Protein AF-A0A5S3QSL3-F1 (afdb_monomer_lite)

Structure (mmCIF, N/CA/C/O backbone):
data_AF-A0A5S3QSL3-F1
#
_entry.id   AF-A0A5S3QSL3-F1
#
loop_
_atom_site.group_PDB
_atom_site.id
_atom_site.type_symbol
_atom_site.label_atom_id
_atom_site.label_alt_id
_atom_site.label_comp_id
_atom_site.label_asym_id
_atom_site.label_entity_id
_atom_site.label_seq_id
_atom_site.pdbx_PDB_ins_code
_atom_site.Cartn_x
_atom_site.Cartn_y
_atom_site.Cartn_z
_atom_site.occupancy
_atom_site.B_iso_or_equiv
_atom_site.auth_seq_id
_atom_site.auth_comp_id
_atom_site.auth_asym_id
_atom_site.auth_atom_id
_atom_site.pdbx_PDB_model_num
ATOM 1 N N . MET A 1 1 ? 14.365 3.331 -8.486 1.00 90.69 1 MET A N 1
ATOM 2 C CA . MET A 1 1 ? 14.461 2.092 -9.264 1.00 90.69 1 MET A CA 1
ATOM 3 C C . MET A 1 1 ? 15.432 2.324 -10.395 1.00 90.69 1 MET A C 1
ATOM 5 O O . MET A 1 1 ? 15.648 3.467 -10.776 1.00 90.69 1 MET A O 1
ATOM 9 N N . ASP A 1 2 ? 15.989 1.263 -10.945 1.00 93.56 2 ASP A N 1
ATOM 10 C C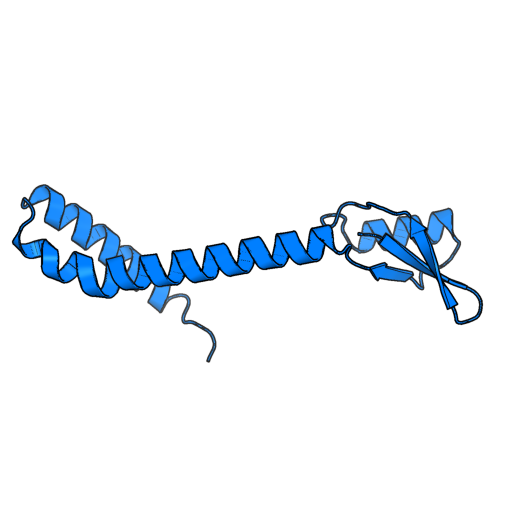A . ASP A 1 2 ? 16.920 1.332 -12.059 1.00 93.56 2 ASP A CA 1
ATOM 11 C C . ASP A 1 2 ? 16.236 0.827 -13.328 1.00 93.56 2 ASP A C 1
ATOM 13 O O . ASP A 1 2 ? 15.499 -0.164 -13.299 1.00 93.56 2 ASP A O 1
ATOM 17 N N . ILE A 1 3 ? 16.481 1.499 -14.450 1.00 94.75 3 ILE A N 1
ATOM 18 C CA . ILE A 1 3 ? 16.054 1.041 -15.770 1.00 94.75 3 ILE A CA 1
ATOM 19 C C . ILE A 1 3 ? 17.203 0.249 -16.378 1.00 94.75 3 ILE A C 1
ATOM 21 O O . ILE A 1 3 ? 18.329 0.738 -16.495 1.00 94.75 3 ILE A O 1
ATOM 25 N N . GLN A 1 4 ? 16.904 -0.973 -16.803 1.00 96.44 4 GLN A N 1
ATOM 26 C CA . GLN A 1 4 ? 17.832 -1.828 -17.525 1.00 96.44 4 GLN A CA 1
ATOM 27 C C . GLN A 1 4 ? 17.301 -2.123 -18.915 1.00 96.44 4 GLN A C 1
ATOM 29 O O . GLN A 1 4 ? 16.132 -2.462 -19.067 1.00 96.44 4 GLN A O 1
ATOM 34 N N . ILE A 1 5 ? 18.174 -2.069 -19.915 1.00 96.06 5 ILE A N 1
ATOM 35 C CA . ILE A 1 5 ? 17.857 -2.501 -21.281 1.00 96.06 5 ILE A CA 1
ATOM 36 C C . ILE A 1 5 ? 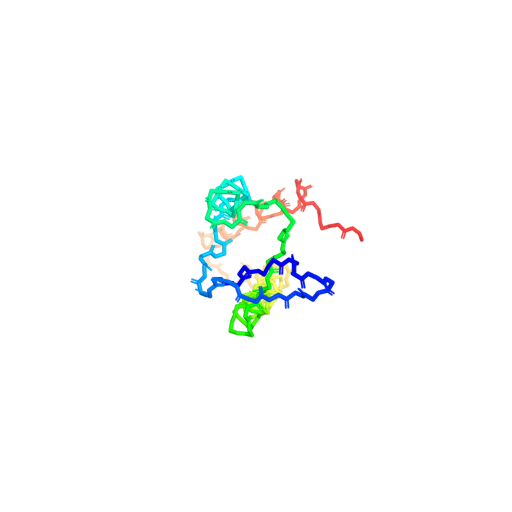18.656 -3.746 -21.635 1.00 96.06 5 ILE A C 1
ATOM 38 O O . ILE A 1 5 ? 19.750 -3.969 -21.105 1.00 96.06 5 ILE A O 1
ATOM 42 N N . ASN A 1 6 ? 18.118 -4.548 -22.546 1.00 93.50 6 ASN A N 1
ATOM 43 C CA . ASN A 1 6 ? 18.830 -5.697 -23.077 1.00 93.50 6 ASN A CA 1
ATOM 44 C C . ASN A 1 6 ? 19.798 -5.251 -24.179 1.00 93.50 6 ASN A C 1
ATOM 46 O O . ASN A 1 6 ? 19.400 -4.700 -25.205 1.00 93.50 6 ASN A O 1
ATOM 50 N N . LYS A 1 7 ? 21.089 -5.499 -23.970 1.00 89.56 7 LYS A N 1
ATOM 51 C CA . LYS A 1 7 ? 22.142 -5.317 -24.966 1.00 89.56 7 LYS A CA 1
ATOM 52 C C . LYS A 1 7 ? 22.836 -6.651 -25.177 1.00 89.56 7 LYS A C 1
ATOM 54 O O . LYS A 1 7 ? 23.535 -7.147 -24.296 1.00 89.56 7 LYS A O 1
ATOM 59 N N . SER A 1 8 ? 22.631 -7.230 -26.358 1.00 88.12 8 SER A N 1
ATOM 60 C CA . SER A 1 8 ? 23.281 -8.477 -26.783 1.00 88.12 8 SER A CA 1
ATOM 61 C C . SER A 1 8 ? 23.087 -9.643 -25.800 1.00 88.12 8 SER A C 1
ATOM 63 O O . SER A 1 8 ? 24.019 -10.397 -25.530 1.00 88.12 8 SER A O 1
ATOM 65 N N . GLY A 1 9 ? 21.882 -9.783 -25.236 1.00 89.06 9 GLY A N 1
ATOM 66 C CA . GLY A 1 9 ? 21.533 -10.855 -24.298 1.00 89.06 9 GLY A CA 1
ATOM 67 C C . GLY A 1 9 ? 21.885 -10.565 -22.838 1.00 89.06 9 GLY A C 1
ATOM 68 O O . GLY A 1 9 ? 21.638 -11.409 -21.980 1.00 89.06 9 GLY A O 1
ATOM 69 N N . SER A 1 10 ? 22.442 -9.388 -22.540 1.00 92.44 10 SER A N 1
ATOM 70 C CA . SER A 1 10 ? 22.768 -8.955 -21.180 1.00 92.44 10 SER A CA 1
ATOM 71 C C . SER A 1 10 ? 21.960 -7.722 -20.788 1.00 92.44 10 SER A C 1
ATOM 73 O O . SER A 1 10 ? 21.848 -6.768 -21.556 1.00 92.44 10 SER A O 1
ATOM 75 N N . TRP A 1 11 ? 21.418 -7.723 -19.571 1.00 94.62 11 TRP A N 1
ATOM 76 C CA . TRP A 1 11 ? 20.715 -6.573 -19.006 1.00 94.62 11 TRP A CA 1
ATOM 77 C C . TRP A 1 11 ? 21.716 -5.586 -18.417 1.00 94.62 11 TRP A C 1
ATOM 79 O O . TRP A 1 11 ? 22.494 -5.949 -17.536 1.00 94.62 11 TRP A O 1
ATOM 89 N N . ILE A 1 12 ? 21.688 -4.345 -18.896 1.00 94.38 12 ILE A N 1
ATOM 90 C CA . ILE A 1 12 ? 22.612 -3.290 -18.473 1.00 94.38 12 ILE A CA 1
ATOM 91 C C . ILE A 1 12 ? 21.802 -2.125 -17.919 1.00 94.38 12 ILE A C 1
ATOM 93 O O . ILE A 1 12 ? 20.865 -1.669 -18.574 1.00 94.38 12 ILE A O 1
ATOM 97 N N . THR A 1 13 ? 22.173 -1.640 -16.732 1.00 94.88 13 THR A N 1
ATOM 98 C CA . THR A 1 13 ? 21.595 -0.423 -16.149 1.00 94.88 13 THR A CA 1
ATOM 99 C C . THR A 1 13 ? 21.969 0.783 -16.996 1.00 94.88 13 THR A C 1
ATOM 101 O O . THR A 1 13 ? 23.148 1.033 -17.240 1.00 94.88 13 THR A O 1
ATOM 104 N N . VAL A 1 14 ? 20.953 1.506 -17.459 1.00 94.50 14 VAL A N 1
ATOM 105 C CA . VAL A 1 14 ? 21.112 2.720 -18.269 1.00 94.50 14 VAL A CA 1
ATOM 106 C C . VAL A 1 14 ? 20.651 3.973 -17.552 1.00 94.50 14 VAL A C 1
ATOM 108 O O . VAL A 1 14 ? 21.197 5.032 -17.825 1.00 94.50 14 VAL A O 1
ATOM 111 N N . GLU A 1 15 ? 19.727 3.837 -16.603 1.00 93.94 15 GLU A N 1
ATOM 112 C CA . GLU A 1 15 ? 19.363 4.905 -15.678 1.00 93.94 15 GLU A CA 1
ATOM 113 C C . GLU A 1 15 ? 19.230 4.351 -14.269 1.00 93.94 15 GLU A C 1
ATOM 115 O O . GLU A 1 15 ? 18.694 3.257 -14.068 1.00 93.94 15 GLU A O 1
ATOM 120 N N . SER A 1 16 ? 19.690 5.130 -13.296 1.00 92.75 16 SER A N 1
ATOM 121 C CA . SER A 1 16 ? 19.635 4.785 -11.878 1.00 92.75 16 SER A CA 1
ATOM 122 C C . SER A 1 16 ? 18.805 5.795 -11.102 1.00 92.75 16 SER A C 1
ATOM 124 O O . SER A 1 16 ? 18.739 6.968 -11.461 1.00 92.75 16 SER A O 1
ATOM 126 N N . ASN A 1 17 ? 18.220 5.353 -9.989 1.00 88.44 17 ASN A N 1
ATOM 127 C CA . ASN A 1 17 ? 17.437 6.210 -9.085 1.00 88.44 17 ASN A CA 1
ATOM 128 C C . ASN A 1 17 ? 16.216 6.889 -9.741 1.00 88.44 17 ASN A C 1
ATOM 130 O O . ASN A 1 17 ? 15.805 7.972 -9.329 1.00 88.44 17 ASN A O 1
ATOM 134 N N . VAL A 1 18 ? 15.605 6.240 -10.732 1.00 90.38 18 VAL A N 1
ATOM 135 C CA . VAL A 1 18 ? 14.336 6.668 -11.330 1.00 90.38 18 VAL A CA 1
ATOM 136 C C . VAL A 1 18 ? 13.218 6.556 -10.292 1.00 90.38 18 VAL A C 1
ATOM 138 O O . VAL A 1 18 ? 13.197 5.621 -9.489 1.00 90.38 18 VAL A O 1
ATOM 141 N N . ASP A 1 19 ? 12.281 7.500 -10.290 1.00 89.38 19 ASP A N 1
ATOM 142 C CA . ASP A 1 19 ? 11.155 7.492 -9.357 1.00 89.38 19 ASP A CA 1
ATOM 143 C C . ASP A 1 19 ? 10.226 6.295 -9.628 1.00 89.38 19 ASP A C 1
ATOM 145 O O . ASP A 1 19 ? 9.712 6.140 -10.738 1.00 89.38 19 ASP A O 1
ATOM 149 N N . VAL A 1 20 ? 9.974 5.472 -8.603 1.00 85.50 20 VAL A N 1
ATOM 150 C CA . VAL A 1 20 ? 9.068 4.306 -8.649 1.00 85.50 20 VAL A CA 1
ATOM 151 C C . VAL A 1 20 ? 7.625 4.641 -9.009 1.00 85.50 20 VAL A C 1
ATOM 153 O O . VAL A 1 20 ? 6.881 3.761 -9.432 1.00 85.50 20 VAL A O 1
ATOM 156 N N . SER A 1 21 ? 7.218 5.898 -8.842 1.00 88.88 21 SER A N 1
ATOM 157 C CA . SER A 1 21 ? 5.895 6.381 -9.229 1.00 88.88 21 SER A CA 1
ATOM 158 C C . SER A 1 21 ? 5.788 6.735 -10.717 1.00 88.88 21 SER A C 1
ATOM 160 O O . SER A 1 21 ? 4.687 7.015 -11.195 1.00 88.88 21 SER A O 1
ATOM 162 N N . THR A 1 22 ? 6.898 6.693 -11.467 1.00 90.50 22 THR A N 1
ATOM 163 C CA . THR A 1 22 ? 6.906 7.005 -12.901 1.00 90.50 22 THR A CA 1
ATOM 164 C C . THR A 1 22 ? 6.035 6.003 -13.668 1.00 90.50 22 THR A C 1
ATOM 166 O O . THR A 1 22 ? 6.302 4.799 -13.625 1.00 90.50 22 THR A O 1
ATOM 169 N N . PRO A 1 23 ? 5.008 6.460 -14.409 1.00 93.25 23 PRO A N 1
ATOM 170 C CA . PRO A 1 23 ? 4.132 5.567 -15.157 1.00 93.25 23 PRO A CA 1
ATOM 171 C C . PRO A 1 23 ? 4.885 4.766 -16.223 1.00 93.25 23 PRO A C 1
ATOM 173 O O . PRO A 1 23 ? 5.733 5.304 -16.934 1.00 93.25 23 PRO A O 1
ATOM 176 N N . ASN A 1 24 ? 4.494 3.505 -16.429 1.00 90.56 24 ASN A N 1
ATOM 177 C CA . ASN A 1 24 ? 5.144 2.623 -17.406 1.00 90.56 24 ASN A CA 1
ATOM 178 C C . ASN A 1 24 ? 5.138 3.181 -18.843 1.00 90.56 24 ASN A C 1
ATOM 180 O O . ASN A 1 24 ? 6.077 2.957 -19.602 1.00 90.56 24 ASN A O 1
ATOM 184 N N . ILE A 1 25 ? 4.101 3.940 -19.215 1.00 94.44 25 ILE A N 1
ATOM 185 C CA . ILE A 1 25 ? 4.010 4.605 -20.525 1.00 94.44 25 ILE A CA 1
ATOM 186 C C . ILE A 1 25 ? 5.128 5.643 -20.683 1.00 94.44 25 ILE A C 1
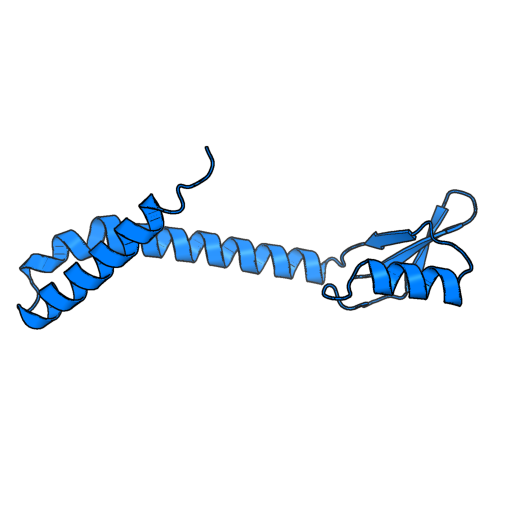ATOM 188 O O . ILE A 1 25 ? 5.795 5.664 -21.714 1.00 94.44 25 ILE A O 1
ATOM 192 N N . ALA A 1 26 ? 5.373 6.452 -19.649 1.00 94.50 26 ALA A N 1
ATOM 193 C CA . ALA A 1 26 ? 6.435 7.453 -19.655 1.00 94.50 26 ALA A CA 1
ATOM 194 C C . ALA A 1 26 ? 7.822 6.796 -19.706 1.00 94.50 26 ALA A C 1
ATOM 196 O O . ALA A 1 26 ? 8.681 7.246 -20.457 1.00 94.50 26 ALA A O 1
ATOM 197 N N . LEU A 1 27 ? 8.015 5.687 -18.980 1.00 93.88 27 LEU A N 1
ATOM 198 C CA . LEU A 1 27 ? 9.248 4.894 -19.052 1.00 93.88 27 LEU A CA 1
ATOM 199 C C . LEU A 1 27 ? 9.473 4.328 -20.457 1.00 93.88 27 LEU A C 1
ATOM 201 O O . LEU A 1 27 ? 10.563 4.450 -21.003 1.00 93.88 27 LEU A O 1
ATOM 205 N N . THR A 1 28 ? 8.436 3.754 -21.066 1.00 94.25 28 THR A N 1
ATOM 206 C CA . THR A 1 28 ? 8.519 3.172 -22.414 1.00 94.25 28 THR A CA 1
ATOM 207 C C . THR A 1 28 ? 8.873 4.231 -23.452 1.00 94.25 28 THR A C 1
ATOM 209 O O . THR A 1 28 ? 9.749 4.003 -24.285 1.00 94.25 28 THR A O 1
ATOM 212 N N . GLN A 1 29 ? 8.224 5.398 -23.384 1.00 96.19 29 GLN A N 1
ATOM 213 C CA . GLN A 1 29 ? 8.522 6.524 -24.264 1.00 96.19 29 GLN A CA 1
ATOM 214 C C . GLN A 1 29 ? 9.970 6.993 -24.085 1.00 96.19 29 GLN A C 1
ATOM 216 O O . GLN A 1 29 ? 10.710 7.062 -25.062 1.00 96.19 29 GLN A O 1
ATOM 221 N N . PHE A 1 30 ? 10.397 7.225 -22.842 1.00 94.50 30 PHE A N 1
ATOM 222 C CA . PHE A 1 30 ? 11.764 7.631 -22.524 1.00 94.50 30 PHE A CA 1
ATOM 223 C C . PHE A 1 30 ? 12.809 6.641 -23.061 1.00 94.50 30 PHE A C 1
ATOM 225 O O . PHE A 1 30 ? 13.754 7.048 -23.735 1.00 94.50 30 PHE A O 1
ATOM 232 N N . VAL A 1 31 ? 12.638 5.336 -22.813 1.00 94.94 31 VAL A N 1
ATOM 233 C CA . VAL A 1 31 ? 13.596 4.315 -23.270 1.00 94.94 31 VAL A CA 1
ATOM 234 C C . VAL A 1 31 ? 13.626 4.235 -24.798 1.00 94.94 31 VAL A C 1
ATOM 236 O O . VAL A 1 31 ? 14.706 4.129 -25.386 1.00 94.94 31 VAL A O 1
ATOM 239 N N . SER A 1 32 ? 12.465 4.345 -25.448 1.00 95.94 32 SER A N 1
ATOM 240 C CA . SER A 1 32 ? 12.373 4.368 -26.907 1.00 95.94 32 SER A CA 1
ATOM 241 C C . SER A 1 32 ? 13.096 5.576 -27.502 1.00 95.94 32 SER A C 1
ATOM 243 O O . SER A 1 32 ? 13.803 5.425 -28.495 1.00 95.94 32 SER A O 1
ATOM 245 N N . GLU A 1 33 ? 12.933 6.760 -26.912 1.00 96.19 33 GLU A N 1
ATOM 246 C CA . GLU A 1 33 ? 13.544 8.005 -27.391 1.00 96.19 33 GLU A CA 1
ATOM 247 C C . GLU A 1 33 ? 15.060 8.039 -27.148 1.00 96.19 33 GLU A C 1
ATOM 249 O O . GLU A 1 33 ? 15.817 8.428 -28.03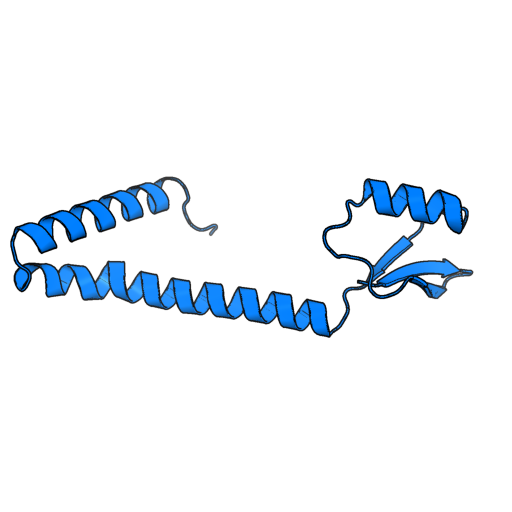7 1.00 96.19 33 GLU A O 1
ATOM 254 N N . MET A 1 34 ? 15.521 7.592 -25.977 1.00 95.19 34 MET A N 1
ATOM 255 C CA . MET A 1 34 ? 16.930 7.695 -25.576 1.00 95.19 34 MET A CA 1
ATOM 256 C C . MET A 1 34 ? 17.798 6.530 -26.051 1.00 95.19 34 MET A C 1
ATOM 258 O O . MET A 1 34 ? 18.983 6.716 -26.334 1.00 95.19 34 MET A O 1
ATOM 262 N N . TYR A 1 35 ? 17.235 5.323 -26.129 1.00 94.00 35 TYR A N 1
ATOM 263 C CA . TYR A 1 35 ? 17.998 4.100 -26.401 1.00 94.00 35 TYR A CA 1
ATOM 264 C C . TYR A 1 35 ? 17.495 3.319 -27.616 1.00 94.00 35 TYR A C 1
ATOM 266 O O . TYR A 1 35 ? 18.075 2.281 -27.939 1.00 94.00 35 TYR A O 1
ATOM 274 N N . GLY A 1 36 ? 16.448 3.798 -28.297 1.00 93.62 36 GLY A N 1
ATOM 275 C CA . GLY A 1 36 ? 15.948 3.193 -29.534 1.00 93.62 36 GLY A CA 1
ATOM 276 C C . GLY A 1 36 ? 15.364 1.792 -29.346 1.00 93.62 36 GLY A C 1
ATOM 277 O O . GLY A 1 36 ? 15.376 0.996 -30.282 1.00 93.62 36 GLY A O 1
ATOM 278 N N . THR A 1 37 ? 14.899 1.461 -28.139 1.00 91.81 37 THR A N 1
ATOM 279 C CA . THR A 1 37 ? 14.318 0.154 -27.813 1.00 91.81 37 THR A CA 1
ATOM 280 C C . THR A 1 37 ? 13.137 0.305 -26.864 1.00 91.81 37 THR A C 1
ATOM 282 O O . THR A 1 37 ? 13.049 1.266 -26.109 1.00 91.81 37 THR A O 1
ATOM 285 N N . THR A 1 38 ? 12.237 -0.670 -26.874 1.00 90.38 38 THR A N 1
ATOM 286 C CA . THR A 1 38 ? 11.186 -0.825 -25.860 1.00 90.38 38 THR A CA 1
ATOM 287 C C . THR A 1 38 ? 11.422 -2.052 -24.980 1.00 90.38 38 THR A C 1
ATOM 289 O O . THR A 1 38 ? 10.613 -2.335 -24.102 1.00 90.38 38 THR A O 1
ATOM 292 N N . ASP A 1 39 ? 12.511 -2.793 -25.211 1.00 92.69 39 ASP A N 1
ATOM 293 C CA . ASP A 1 39 ? 12.899 -3.951 -24.405 1.00 92.69 39 ASP A CA 1
ATOM 294 C C . ASP A 1 39 ? 13.700 -3.491 -23.181 1.00 92.69 39 ASP A C 1
ATOM 296 O O . ASP A 1 39 ? 14.935 -3.404 -23.194 1.00 92.69 39 ASP A O 1
ATOM 300 N N . PHE A 1 40 ? 12.963 -3.130 -22.131 1.00 94.38 40 PHE A N 1
ATOM 301 C CA . PHE A 1 40 ? 13.514 -2.726 -20.846 1.00 94.38 40 PHE A CA 1
ATOM 302 C C . PHE A 1 40 ? 12.852 -3.474 -19.693 1.00 94.38 40 PHE A C 1
ATOM 304 O O . PHE A 1 40 ? 11.716 -3.940 -19.778 1.00 94.38 40 PHE A O 1
ATOM 311 N N . ARG A 1 41 ? 13.565 -3.538 -18.573 1.00 94.38 41 ARG A N 1
ATOM 312 C CA . ARG A 1 41 ? 13.023 -3.957 -17.287 1.00 94.38 41 ARG A CA 1
ATOM 313 C C . ARG A 1 41 ? 13.384 -2.943 -16.220 1.00 94.38 41 ARG A C 1
ATOM 315 O O . ARG A 1 41 ? 14.393 -2.245 -16.309 1.00 94.38 41 ARG A O 1
ATOM 322 N N . VAL A 1 42 ? 12.563 -2.913 -15.185 1.00 93.38 42 VAL A N 1
ATOM 323 C CA . VAL A 1 42 ? 12.785 -2.090 -14.005 1.00 93.38 42 VAL A CA 1
ATOM 324 C C . VAL A 1 42 ? 13.322 -2.980 -12.892 1.00 93.38 42 VAL A C 1
ATOM 326 O O . VAL A 1 42 ? 12.724 -4.007 -12.573 1.00 93.38 42 VAL A O 1
ATOM 329 N N . GLN A 1 43 ? 14.440 -2.587 -12.290 1.00 92.56 43 GLN A N 1
ATOM 330 C CA . GLN A 1 43 ? 14.995 -3.234 -11.108 1.00 92.56 43 GLN A CA 1
ATOM 331 C C . GLN A 1 43 ? 14.826 -2.312 -9.899 1.00 92.56 43 GLN A C 1
ATOM 333 O O . GLN A 1 43 ? 15.339 -1.198 -9.879 1.00 92.56 43 GLN A O 1
ATOM 338 N N . LEU A 1 44 ? 14.110 -2.767 -8.871 1.00 87.81 44 LEU A N 1
ATOM 339 C CA . LEU A 1 44 ? 14.035 -2.027 -7.611 1.00 87.81 44 LEU A CA 1
ATOM 340 C C . LEU A 1 44 ? 15.390 -2.058 -6.903 1.00 87.81 44 LEU A C 1
ATOM 342 O O . LEU A 1 44 ? 16.062 -3.093 -6.880 1.00 87.81 44 LEU A O 1
ATOM 346 N N . THR A 1 45 ? 15.771 -0.935 -6.301 1.00 84.50 45 THR A N 1
ATOM 347 C CA . THR A 1 45 ? 16.976 -0.877 -5.470 1.00 84.50 45 THR A CA 1
ATOM 348 C C . THR A 1 45 ? 16.730 -1.573 -4.131 1.00 84.50 45 THR A C 1
ATOM 350 O O . THR A 1 45 ? 15.592 -1.720 -3.675 1.00 84.50 45 THR A O 1
ATOM 353 N N . GLU A 1 46 ? 17.802 -1.990 -3.455 1.00 80.75 46 GLU A N 1
ATOM 354 C CA . GLU A 1 46 ? 17.699 -2.603 -2.125 1.00 80.75 46 GLU A CA 1
ATOM 355 C C . GLU A 1 46 ? 16.989 -1.676 -1.125 1.00 80.75 46 GLU A C 1
ATOM 357 O O . GLU A 1 46 ? 16.124 -2.115 -0.366 1.00 80.75 46 GLU A O 1
ATOM 362 N N . SER A 1 47 ? 17.269 -0.372 -1.183 1.00 77.44 47 SER A N 1
ATOM 363 C CA . SER A 1 47 ? 16.618 0.637 -0.342 1.00 77.44 47 SER A CA 1
ATOM 364 C C . SER A 1 47 ? 15.106 0.716 -0.575 1.00 77.44 47 SER A C 1
ATOM 366 O O . SER A 1 47 ? 14.340 0.878 0.375 1.00 77.44 47 SER A O 1
ATOM 368 N N . GLU A 1 48 ? 14.652 0.567 -1.819 1.00 79.00 48 GLU A N 1
ATOM 369 C CA . GLU A 1 48 ? 13.227 0.573 -2.170 1.00 79.00 48 GLU A CA 1
ATOM 370 C C . GLU A 1 48 ? 12.518 -0.687 -1.688 1.00 79.00 48 GLU A C 1
ATOM 372 O O . GLU A 1 48 ? 11.422 -0.605 -1.131 1.00 79.00 48 GLU A O 1
ATOM 377 N N . ILE A 1 49 ? 13.173 -1.840 -1.826 1.00 77.75 49 ILE A N 1
ATOM 378 C CA . ILE A 1 49 ? 12.679 -3.117 -1.305 1.00 77.75 49 ILE A CA 1
ATOM 379 C C . ILE A 1 49 ? 12.546 -3.046 0.220 1.00 77.75 49 ILE A C 1
ATOM 381 O O . ILE A 1 49 ? 11.515 -3.437 0.771 1.00 77.75 49 ILE A O 1
ATOM 385 N N . LEU A 1 50 ? 13.555 -2.514 0.914 1.00 75.38 50 LEU A N 1
ATOM 386 C CA . LEU A 1 50 ? 13.522 -2.334 2.366 1.00 75.38 50 LEU A CA 1
ATOM 387 C C . LEU A 1 50 ? 12.414 -1.367 2.796 1.00 75.38 50 LEU A C 1
ATOM 389 O O . LEU A 1 50 ? 11.697 -1.656 3.753 1.00 75.38 50 LEU A O 1
ATOM 393 N N . LYS A 1 51 ? 12.215 -0.261 2.071 1.00 77.12 51 LYS A N 1
ATOM 394 C CA . LYS A 1 51 ? 11.133 0.696 2.343 1.00 77.12 51 LYS A CA 1
ATOM 395 C C . LYS A 1 51 ? 9.754 0.058 2.160 1.00 77.12 51 LYS A C 1
ATOM 397 O O . LYS A 1 51 ? 8.901 0.212 3.031 1.00 77.12 51 LYS A O 1
ATOM 402 N N . ALA A 1 52 ? 9.543 -0.693 1.078 1.00 73.19 52 ALA A N 1
ATOM 403 C CA . ALA A 1 52 ? 8.291 -1.408 0.831 1.00 73.19 52 ALA A CA 1
ATOM 404 C C . ALA A 1 52 ? 8.006 -2.451 1.925 1.00 73.19 52 ALA A C 1
ATOM 406 O O . ALA A 1 52 ? 6.895 -2.512 2.452 1.00 73.19 52 ALA A O 1
ATOM 407 N N . ARG A 1 53 ? 9.029 -3.212 2.339 1.00 68.94 53 ARG A N 1
ATOM 408 C CA . ARG A 1 53 ? 8.926 -4.169 3.452 1.00 68.94 53 ARG A CA 1
ATOM 409 C C . ARG A 1 53 ? 8.608 -3.481 4.774 1.00 68.94 53 ARG A C 1
ATOM 411 O O . ARG A 1 53 ? 7.725 -3.946 5.479 1.00 68.94 53 ARG A O 1
ATOM 418 N N . ALA A 1 54 ? 9.266 -2.369 5.095 1.00 65.38 54 ALA A N 1
ATOM 419 C CA . ALA A 1 54 ? 9.010 -1.616 6.322 1.00 65.38 54 ALA A CA 1
ATOM 420 C C . ALA A 1 54 ? 7.577 -1.062 6.384 1.00 65.38 54 ALA A C 1
ATOM 422 O O . ALA A 1 54 ? 6.955 -1.102 7.444 1.00 65.38 54 ALA A O 1
ATOM 423 N N . VAL A 1 55 ? 7.037 -0.582 5.257 1.00 72.31 55 VAL A N 1
ATOM 424 C CA . VAL A 1 55 ? 5.630 -0.157 5.159 1.00 72.31 55 VAL A CA 1
ATOM 425 C C . VAL A 1 55 ? 4.692 -1.347 5.354 1.00 72.31 55 VAL A C 1
ATOM 427 O O . VAL A 1 55 ? 3.753 -1.248 6.135 1.00 72.31 55 VAL A O 1
ATOM 430 N N . SER A 1 56 ? 4.971 -2.486 4.713 1.00 66.00 56 SER A N 1
ATOM 431 C CA . SER A 1 56 ? 4.171 -3.706 4.877 1.00 66.00 56 SER A CA 1
ATOM 432 C C . SER A 1 56 ? 4.163 -4.196 6.326 1.00 66.00 56 SER A C 1
ATOM 434 O O . SER A 1 56 ? 3.096 -4.456 6.868 1.00 66.00 56 SER A O 1
ATOM 436 N N . TYR A 1 57 ? 5.332 -4.262 6.971 1.00 54.75 57 TYR A N 1
ATOM 437 C CA . TYR A 1 57 ? 5.475 -4.726 8.354 1.00 54.75 57 TYR A CA 1
ATOM 438 C C . TYR A 1 57 ? 4.767 -3.803 9.347 1.00 54.75 57 TYR A C 1
ATOM 440 O O . TYR A 1 57 ? 4.135 -4.268 10.295 1.00 54.75 57 TYR A O 1
ATOM 448 N N . ARG A 1 58 ? 4.871 -2.485 9.125 1.00 62.25 58 ARG A N 1
ATOM 449 C CA . ARG A 1 58 ? 4.181 -1.480 9.935 1.00 62.25 58 ARG A CA 1
ATOM 450 C C . ARG A 1 58 ? 2.673 -1.601 9.772 1.00 62.25 58 ARG A C 1
ATOM 452 O O . ARG A 1 58 ? 1.982 -1.703 10.770 1.00 62.25 58 ARG A O 1
ATOM 459 N N . ASN A 1 59 ? 2.181 -1.689 8.539 1.00 74.06 59 ASN A N 1
ATOM 460 C CA . ASN A 1 59 ? 0.756 -1.855 8.276 1.00 74.06 59 ASN A CA 1
ATOM 461 C C . ASN A 1 59 ? 0.218 -3.166 8.862 1.00 74.06 59 ASN A C 1
ATOM 463 O O . ASN A 1 59 ? -0.884 -3.179 9.389 1.00 74.06 59 ASN A O 1
ATOM 467 N N . GLU A 1 60 ? 0.975 -4.262 8.799 1.00 70.88 60 GLU A N 1
ATOM 468 C CA . GLU A 1 60 ? 0.577 -5.546 9.382 1.00 70.88 60 GLU A CA 1
ATOM 469 C C . GLU A 1 60 ? 0.535 -5.493 10.915 1.00 70.88 60 GLU A C 1
ATOM 471 O O . GLU A 1 60 ? -0.460 -5.898 11.513 1.00 70.88 60 GLU A O 1
ATOM 476 N N . SER A 1 61 ? 1.566 -4.925 11.546 1.00 66.25 61 SER A N 1
ATOM 477 C CA . SER A 1 61 ? 1.633 -4.773 13.006 1.00 66.25 61 SER A CA 1
ATOM 478 C C . SER A 1 61 ? 0.569 -3.803 13.530 1.00 66.25 61 SER A C 1
ATOM 480 O O . SER A 1 61 ? -0.107 -4.101 14.513 1.00 66.25 61 SER A O 1
ATOM 482 N N . ASP A 1 62 ? 0.376 -2.671 12.850 1.00 76.31 62 ASP A N 1
ATOM 483 C CA . ASP A 1 62 ? -0.640 -1.674 13.188 1.00 76.31 62 ASP A CA 1
ATOM 484 C C . ASP A 1 62 ? -2.048 -2.248 12.979 1.00 76.31 62 ASP A C 1
ATOM 486 O O . ASP A 1 62 ? -2.923 -2.041 13.817 1.00 76.31 62 ASP A O 1
ATOM 490 N N . ASN A 1 63 ? -2.267 -3.036 11.919 1.00 76.19 63 ASN A N 1
ATOM 491 C CA . ASN A 1 63 ? -3.537 -3.729 11.696 1.00 76.19 63 ASN A CA 1
ATOM 492 C C . ASN A 1 63 ? -3.811 -4.779 12.775 1.00 76.19 63 ASN A C 1
ATOM 494 O O . ASN A 1 63 ? -4.934 -4.839 13.266 1.00 76.19 63 ASN A O 1
ATOM 498 N N . ALA A 1 64 ? -2.814 -5.577 13.166 1.00 78.75 64 ALA A N 1
ATOM 499 C CA . ALA A 1 64 ? -2.964 -6.573 14.226 1.00 78.75 64 ALA A CA 1
ATOM 500 C C . ALA A 1 64 ? -3.267 -5.914 15.581 1.00 78.75 64 ALA A C 1
ATOM 502 O O . ALA A 1 64 ? -4.158 -6.358 16.306 1.00 78.75 64 ALA A O 1
ATOM 503 N N . LEU A 1 65 ? -2.585 -4.809 15.899 1.00 79.44 65 LEU A N 1
ATOM 504 C CA . LEU A 1 65 ? -2.860 -4.021 17.099 1.00 79.44 65 LEU A CA 1
ATOM 505 C C . LEU A 1 65 ? -4.274 -3.426 17.068 1.00 79.44 65 LEU A C 1
ATOM 507 O O . LEU A 1 65 ? -4.982 -3.454 18.072 1.00 79.44 65 LEU A O 1
ATOM 511 N N . LEU A 1 66 ? -4.702 -2.902 15.920 1.00 81.50 66 LEU A N 1
ATOM 512 C CA . LEU A 1 66 ? -6.027 -2.314 15.754 1.00 81.50 66 LEU A CA 1
ATOM 513 C C . LEU A 1 66 ? -7.139 -3.376 15.778 1.00 81.50 66 LEU A C 1
ATOM 515 O O . LEU A 1 66 ? -8.238 -3.101 16.252 1.00 81.50 66 LEU A O 1
ATOM 519 N N . GLU A 1 67 ? -6.870 -4.591 15.296 1.00 84.19 67 GLU A N 1
ATOM 520 C CA . GLU A 1 67 ? -7.746 -5.754 15.469 1.00 84.19 67 GLU A CA 1
ATOM 521 C C . GLU A 1 67 ? -7.887 -6.123 16.944 1.00 84.19 67 GLU A C 1
ATOM 523 O O . GLU A 1 67 ? -9.007 -6.105 17.447 1.00 84.19 67 GLU A O 1
ATOM 528 N N . LEU A 1 68 ? -6.781 -6.316 17.666 1.00 87.12 68 LEU A N 1
ATOM 529 C CA . LEU A 1 68 ? -6.804 -6.602 19.103 1.00 87.12 68 LEU A CA 1
ATOM 530 C C . LEU A 1 68 ? -7.569 -5.526 19.895 1.00 87.12 68 LEU A C 1
ATOM 532 O O . LEU A 1 68 ? -8.436 -5.831 20.715 1.00 87.12 68 LEU A O 1
ATOM 536 N N . LEU A 1 69 ? -7.274 -4.247 19.642 1.00 85.81 69 LEU A N 1
ATOM 537 C CA . LEU A 1 69 ? -7.898 -3.143 20.366 1.00 85.81 69 LEU A CA 1
ATOM 538 C C . LEU A 1 69 ? -9.402 -3.045 20.088 1.00 85.81 69 LEU A C 1
ATOM 540 O O . LEU A 1 69 ? -10.181 -2.933 21.032 1.00 85.81 69 LEU A O 1
ATOM 544 N N . CYS A 1 70 ? -9.823 -3.078 18.822 1.00 84.62 70 CYS A N 1
ATOM 545 C CA . CYS A 1 70 ? -11.229 -2.889 18.460 1.00 84.62 70 CYS A CA 1
ATOM 546 C C . CYS A 1 70 ? -12.095 -4.128 18.691 1.00 84.62 70 CYS A C 1
ATOM 548 O O . CYS A 1 70 ? -13.258 -3.972 19.056 1.00 84.62 70 CYS A O 1
ATOM 550 N N . ASP A 1 71 ? -11.559 -5.324 18.454 1.00 83.12 71 ASP A N 1
ATOM 551 C CA . ASP A 1 71 ? -12.350 -6.556 18.450 1.00 83.12 71 ASP A CA 1
ATOM 552 C C . ASP A 1 71 ? -12.343 -7.244 19.830 1.00 83.12 71 ASP A C 1
ATOM 554 O O . ASP A 1 71 ? -13.327 -7.890 20.187 1.00 83.12 71 ASP A O 1
ATOM 558 N N . GLU A 1 72 ? -11.298 -7.047 20.648 1.00 85.75 72 GLU A N 1
ATOM 559 C CA . GLU A 1 72 ? -11.177 -7.702 21.960 1.00 85.75 72 GLU A CA 1
ATOM 560 C C . GLU A 1 72 ? -11.188 -6.719 23.138 1.00 85.75 72 GLU A C 1
ATOM 562 O O . GLU A 1 72 ? -11.990 -6.879 24.060 1.00 85.75 72 GLU A O 1
ATOM 567 N N . VAL A 1 73 ? -10.324 -5.697 23.132 1.00 86.44 73 VAL A N 1
ATOM 568 C CA . VAL A 1 73 ? -10.077 -4.851 24.320 1.00 86.44 73 VAL A CA 1
ATOM 569 C C . VAL A 1 73 ? -11.189 -3.824 24.557 1.00 86.44 73 VAL A C 1
ATOM 571 O O . VAL A 1 73 ? -11.732 -3.723 25.658 1.00 86.44 73 VAL A O 1
ATOM 574 N N . LEU A 1 74 ? -11.546 -3.042 23.537 1.00 86.44 74 LEU A N 1
ATOM 575 C CA . LEU A 1 74 ? -12.513 -1.948 23.664 1.00 86.44 74 LEU A CA 1
ATOM 576 C C . LEU A 1 74 ? -13.937 -2.411 24.028 1.00 86.44 74 LEU A C 1
ATOM 578 O O . LEU A 1 74 ? -14.548 -1.769 24.888 1.00 86.44 74 LEU A O 1
ATOM 582 N N . PRO A 1 75 ? -14.473 -3.520 23.478 1.00 83.44 75 PRO A N 1
ATOM 583 C CA . PRO A 1 75 ? -15.771 -4.044 23.899 1.00 83.44 75 PRO A CA 1
ATOM 584 C C . PRO A 1 75 ? -15.820 -4.387 25.394 1.00 83.44 75 PRO A C 1
ATOM 586 O O . PRO A 1 75 ? -16.810 -4.086 26.059 1.00 83.44 75 PRO A O 1
ATOM 589 N N . GLN A 1 76 ? -14.738 -4.947 25.948 1.00 84.69 76 GLN A N 1
ATOM 590 C CA . GLN A 1 76 ? -14.651 -5.302 27.370 1.00 84.69 76 GLN A CA 1
ATOM 591 C C . GLN A 1 76 ? -14.604 -4.066 28.280 1.00 84.69 76 GLN A C 1
ATOM 593 O O . GLN A 1 76 ? -15.198 -4.059 29.360 1.00 84.69 76 GLN A O 1
ATOM 598 N N . LEU A 1 77 ? -13.941 -2.999 27.828 1.00 82.12 77 LEU A N 1
ATOM 599 C CA . LEU A 1 77 ? -13.826 -1.744 28.574 1.00 82.12 77 LEU A CA 1
ATOM 600 C C . LEU A 1 77 ? -15.073 -0.857 28.480 1.00 82.12 77 LEU A C 1
ATOM 602 O O . LEU A 1 77 ? -15.227 0.038 29.307 1.00 82.12 77 LEU A O 1
ATOM 606 N N . SER A 1 78 ? -15.979 -1.108 27.527 1.00 78.38 78 SER A N 1
ATOM 607 C CA . SER A 1 78 ? -17.176 -0.283 27.287 1.00 78.38 78 SER A CA 1
ATOM 608 C C . SER A 1 78 ? -18.035 -0.044 28.537 1.00 78.38 78 SER A C 1
ATOM 610 O O . SER A 1 78 ? -18.571 1.047 28.717 1.00 78.38 78 SER A O 1
ATOM 612 N N . SER A 1 79 ? -18.101 -1.030 29.437 1.00 78.56 79 SER A N 1
ATOM 613 C CA . SER A 1 79 ? -18.852 -0.970 30.701 1.00 78.56 79 SER A CA 1
ATOM 614 C C . SER A 1 79 ? -18.243 -0.045 31.764 1.00 78.56 79 SER A C 1
ATOM 616 O O . SER A 1 79 ? -18.923 0.315 32.722 1.00 78.56 79 SER A O 1
ATOM 618 N N . GLN A 1 80 ? -16.975 0.345 31.604 1.00 86.44 80 GLN A N 1
ATOM 619 C CA . GLN A 1 80 ? -16.238 1.217 32.527 1.00 86.44 80 GLN A CA 1
ATOM 620 C C . GLN A 1 80 ? -16.182 2.671 32.038 1.00 86.44 80 GLN A C 1
ATOM 622 O O . GLN A 1 80 ? -15.650 3.543 32.725 1.00 86.44 80 GLN A O 1
ATOM 627 N N . LEU A 1 81 ? -16.706 2.938 30.840 1.00 85.31 81 LEU A N 1
ATOM 628 C CA . LEU A 1 81 ? -16.699 4.255 30.219 1.00 85.31 81 LEU A CA 1
ATOM 629 C C . LEU A 1 81 ? -17.945 5.052 30.610 1.00 85.31 81 LEU A C 1
ATOM 631 O O . LEU A 1 81 ? -18.994 4.505 30.948 1.00 85.31 81 LEU A O 1
ATOM 635 N N . THR A 1 82 ? -17.844 6.379 30.530 1.00 91.19 82 THR A N 1
ATOM 636 C CA . THR A 1 82 ? -19.026 7.242 30.637 1.00 91.19 82 THR A CA 1
ATOM 637 C C . THR A 1 82 ? -19.977 6.961 29.473 1.00 91.19 82 THR A C 1
ATOM 639 O O . THR A 1 82 ? -19.538 6.550 28.398 1.00 91.19 82 THR A O 1
ATOM 642 N N . ALA A 1 83 ? -21.275 7.224 29.653 1.00 87.75 83 ALA A N 1
ATOM 643 C CA . ALA A 1 83 ? -22.273 6.988 28.606 1.00 87.75 83 ALA A CA 1
ATOM 644 C C . ALA A 1 83 ? -21.914 7.689 27.280 1.00 87.75 83 ALA A C 1
ATOM 646 O O . ALA A 1 83 ? -22.016 7.087 26.218 1.00 87.75 83 ALA A O 1
ATOM 647 N N . GLU A 1 84 ? -21.410 8.926 27.346 1.00 90.56 84 GLU A N 1
ATOM 648 C CA . GLU A 1 84 ? -20.963 9.675 26.165 1.00 90.56 84 GLU A CA 1
ATOM 649 C C . GLU A 1 84 ? -19.764 9.006 25.471 1.00 90.56 84 GLU A C 1
ATOM 651 O O . GLU A 1 84 ? -19.711 8.917 24.244 1.00 90.56 84 GLU A O 1
ATOM 656 N N . THR A 1 85 ? -18.779 8.531 26.238 1.00 86.81 85 THR A N 1
ATOM 657 C CA . THR A 1 85 ? -17.600 7.865 25.668 1.00 86.81 85 THR A CA 1
ATOM 658 C C . THR A 1 85 ? -17.946 6.480 25.117 1.00 86.81 85 THR A C 1
ATOM 660 O O . THR A 1 85 ? -17.445 6.113 24.055 1.00 86.81 85 THR A O 1
ATOM 663 N N . ALA A 1 86 ? -18.836 5.740 25.780 1.00 86.12 86 ALA A N 1
ATOM 664 C CA . ALA A 1 86 ? -19.338 4.456 25.305 1.00 86.12 86 ALA A CA 1
ATOM 665 C C . ALA A 1 86 ? -20.112 4.600 23.984 1.00 86.12 86 ALA A C 1
ATOM 667 O O . ALA A 1 86 ? -19.920 3.798 23.074 1.00 86.12 86 ALA A O 1
ATOM 668 N N . ASP A 1 87 ? -20.924 5.648 23.834 1.00 88.12 87 ASP A N 1
ATOM 669 C CA . ASP A 1 87 ? -21.691 5.898 22.609 1.00 88.12 87 ASP A CA 1
ATOM 670 C C . ASP A 1 87 ? -20.786 6.245 21.410 1.00 88.12 87 ASP A C 1
ATOM 672 O O . ASP A 1 87 ? -20.914 5.675 20.320 1.00 88.12 87 ASP A O 1
ATOM 676 N N . LYS A 1 88 ? -19.767 7.092 21.633 1.00 87.69 88 LYS A N 1
ATOM 677 C CA . LYS A 1 88 ? -18.723 7.383 20.630 1.00 87.69 88 LYS A CA 1
ATOM 678 C C . LYS A 1 88 ? -17.948 6.126 20.233 1.00 87.69 88 LYS A C 1
ATOM 680 O O . LYS A 1 88 ? -17.673 5.920 19.049 1.00 87.69 88 LYS A O 1
ATOM 685 N N . LEU A 1 89 ? -17.610 5.282 21.209 1.00 87.94 89 LEU A N 1
ATOM 686 C CA . LEU A 1 89 ? -16.922 4.018 20.968 1.00 87.94 89 LEU A CA 1
ATOM 687 C C . LEU A 1 89 ? -17.780 3.068 20.122 1.00 87.94 89 LEU A C 1
ATOM 689 O O . LEU A 1 89 ? -17.308 2.563 19.105 1.00 87.94 89 LEU A O 1
ATOM 693 N N . ASN A 1 90 ? -19.041 2.866 20.502 1.00 87.12 90 ASN A N 1
ATOM 694 C CA . ASN A 1 90 ? -19.963 1.975 19.799 1.00 87.12 90 ASN A CA 1
ATOM 695 C C . ASN A 1 90 ? -20.210 2.430 18.357 1.00 87.12 90 ASN A C 1
ATOM 697 O O . ASN A 1 90 ? -20.196 1.605 17.445 1.00 87.12 90 ASN A O 1
ATOM 701 N N . THR A 1 91 ? -20.349 3.739 18.136 1.00 88.06 91 THR A N 1
ATOM 702 C CA . THR A 1 91 ? -20.467 4.319 16.789 1.00 88.06 91 THR A CA 1
ATOM 703 C C . THR A 1 91 ? -19.240 3.995 15.932 1.00 88.06 91 THR A C 1
ATOM 705 O O . THR A 1 91 ? -19.369 3.570 14.783 1.00 88.06 91 THR A O 1
ATOM 708 N N . CYS A 1 92 ? -18.038 4.144 16.496 1.00 85.88 92 CYS A N 1
ATOM 709 C CA . CYS A 1 92 ? -16.786 3.849 15.802 1.00 85.88 92 CYS A CA 1
ATOM 710 C C . CYS A 1 92 ? -16.651 2.353 15.460 1.00 85.88 92 CYS A C 1
ATOM 712 O O . CYS A 1 92 ? -16.320 1.993 14.327 1.00 85.88 92 CYS A O 1
ATOM 714 N N . LEU A 1 93 ? -16.959 1.472 16.418 1.00 86.81 93 LEU A N 1
ATOM 715 C CA . LEU A 1 93 ? -16.918 0.023 16.216 1.00 86.81 93 LEU A CA 1
ATOM 716 C C . LEU A 1 93 ? -17.930 -0.436 15.158 1.00 86.81 93 LEU A C 1
ATOM 718 O O . LEU A 1 93 ? -17.584 -1.254 14.305 1.00 86.81 93 LEU A O 1
ATOM 722 N N . ALA A 1 94 ? -19.141 0.129 15.157 1.00 86.94 94 ALA A N 1
ATOM 723 C CA . ALA A 1 94 ? -20.166 -0.169 14.159 1.00 86.94 94 ALA A CA 1
ATOM 724 C C . ALA A 1 94 ? -19.728 0.240 12.742 1.00 86.94 94 ALA A C 1
ATOM 726 O O . ALA A 1 94 ? -19.802 -0.574 11.820 1.00 86.94 94 ALA A O 1
ATOM 727 N N . ALA A 1 95 ? -19.191 1.454 12.575 1.00 83.25 95 ALA A N 1
ATOM 728 C CA . ALA A 1 95 ? -18.674 1.921 11.287 1.00 83.25 95 ALA A CA 1
ATOM 729 C C . ALA A 1 95 ? -17.533 1.029 10.765 1.00 83.25 95 ALA A C 1
ATOM 731 O O . ALA A 1 95 ? -17.480 0.686 9.583 1.00 83.25 95 ALA A O 1
ATOM 732 N N . ARG A 1 96 ? -16.629 0.590 11.651 1.00 81.31 96 ARG A N 1
ATOM 733 C CA . ARG A 1 96 ? -15.549 -0.338 11.287 1.00 81.31 96 ARG A CA 1
ATOM 734 C C . ARG A 1 96 ? -16.083 -1.711 10.871 1.00 81.31 96 ARG A C 1
ATOM 736 O O . ARG A 1 96 ? -15.562 -2.295 9.919 1.00 81.31 96 ARG A O 1
ATOM 743 N N . LEU A 1 97 ? -17.095 -2.229 11.567 1.00 83.44 97 LEU A N 1
ATOM 744 C CA . LEU A 1 97 ? -17.727 -3.505 11.229 1.00 83.44 97 LEU A CA 1
ATOM 745 C C . LEU A 1 97 ? -18.352 -3.456 9.826 1.00 83.44 97 LEU A C 1
ATOM 747 O O . LEU A 1 97 ? -18.146 -4.376 9.037 1.00 83.44 97 LEU A O 1
ATOM 751 N N . GLU A 1 98 ? -19.042 -2.363 9.491 1.00 81.38 98 GLU A N 1
ATOM 752 C CA . GLU A 1 98 ? -19.627 -2.148 8.162 1.00 81.38 98 GLU A CA 1
ATOM 753 C C . GLU A 1 98 ? -18.551 -2.159 7.061 1.00 81.38 98 GLU A C 1
ATOM 755 O O . GLU A 1 98 ? -18.708 -2.819 6.032 1.00 81.38 98 GLU A O 1
ATOM 760 N N . ILE A 1 99 ? -17.411 -1.497 7.294 1.00 73.62 99 ILE A N 1
ATOM 761 C CA . ILE A 1 99 ? -16.278 -1.497 6.355 1.00 73.62 99 ILE A CA 1
ATOM 762 C C . ILE A 1 99 ? -15.721 -2.915 6.168 1.00 73.62 99 ILE A C 1
ATOM 764 O O . ILE A 1 99 ? -15.516 -3.337 5.028 1.00 73.62 99 ILE A O 1
ATOM 768 N N . LYS A 1 100 ? -15.511 -3.669 7.258 1.00 75.12 100 LYS A N 1
ATOM 769 C CA . LYS A 1 100 ? -15.034 -5.064 7.197 1.00 75.12 100 LYS A CA 1
ATOM 770 C C . LYS A 1 100 ? -15.994 -5.966 6.414 1.00 75.12 100 LYS A C 1
ATOM 772 O O . LYS A 1 100 ? -15.542 -6.830 5.670 1.00 75.12 100 LYS A O 1
ATOM 777 N N . GLN A 1 101 ? -17.302 -5.762 6.562 1.00 76.12 101 GLN A N 1
ATOM 778 C CA . GLN A 1 101 ? -18.318 -6.512 5.819 1.00 76.12 101 GLN A CA 1
ATOM 779 C C . GLN A 1 101 ? -18.342 -6.144 4.330 1.00 76.12 101 GLN A C 1
ATOM 781 O O . GLN A 1 101 ? -18.531 -7.022 3.490 1.00 76.12 101 GLN A O 1
ATOM 786 N N . ARG A 1 102 ? -18.126 -4.866 3.987 1.00 74.44 102 ARG A N 1
ATOM 787 C CA . ARG A 1 102 ? -18.071 -4.398 2.592 1.00 74.44 102 ARG A CA 1
ATOM 788 C C . ARG A 1 102 ? -16.804 -4.859 1.862 1.00 74.44 102 ARG A C 1
ATOM 790 O O . ARG A 1 102 ? -16.856 -5.071 0.653 1.00 74.44 102 ARG A O 1
ATOM 797 N N . TYR A 1 103 ? -15.695 -5.028 2.581 1.00 68.94 103 TYR A N 1
ATOM 798 C CA . TYR A 1 103 ? -14.400 -5.435 2.030 1.00 68.94 103 TYR A CA 1
ATOM 799 C C . TYR A 1 103 ? -13.805 -6.609 2.828 1.00 68.94 103 TYR A C 1
ATOM 801 O O . TYR A 1 103 ? -12.863 -6.413 3.603 1.00 68.94 103 TYR A O 1
ATOM 809 N N . PRO A 1 104 ? -14.348 -7.832 2.676 1.00 68.62 104 PRO A N 1
ATOM 810 C CA . PRO A 1 104 ? -13.822 -9.002 3.369 1.00 68.62 104 PRO A CA 1
ATOM 811 C C . PRO A 1 104 ? -12.381 -9.292 2.925 1.00 68.62 104 PRO A C 1
ATOM 813 O O . PRO A 1 104 ? -12.035 -9.117 1.754 1.00 68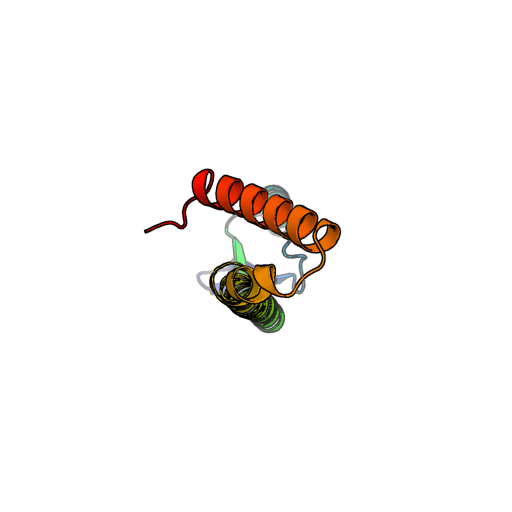.62 104 PRO A O 1
ATOM 816 N N . LYS A 1 105 ? -11.532 -9.745 3.861 1.00 58.56 105 LYS A N 1
ATOM 817 C CA . LYS A 1 105 ? -10.167 -10.189 3.535 1.00 58.56 105 LYS A CA 1
ATOM 818 C C . LYS A 1 105 ? -10.243 -11.314 2.479 1.00 58.56 105 LYS A C 1
ATOM 820 O O . LYS A 1 105 ? -11.092 -12.196 2.627 1.00 58.56 105 LYS A O 1
ATOM 825 N N . PRO A 1 106 ? -9.395 -11.294 1.433 1.00 51.38 106 PRO A N 1
ATOM 826 C CA . PRO A 1 106 ? -9.277 -12.412 0.500 1.00 51.38 106 PRO A CA 1
ATOM 827 C C . PRO A 1 106 ? -8.948 -13.705 1.258 1.00 51.38 106 PRO A C 1
ATOM 829 O O . PRO A 1 106 ? -8.184 -13.655 2.224 1.00 51.38 106 PRO A O 1
ATOM 832 N N . ALA A 1 107 ? -9.560 -14.815 0.835 1.00 51.25 107 ALA A N 1
ATOM 833 C CA . ALA A 1 107 ? -9.338 -16.145 1.405 1.00 51.25 107 ALA A CA 1
ATOM 834 C C . ALA A 1 107 ? -7.915 -16.664 1.152 1.00 51.25 107 ALA A C 1
ATOM 836 O O . ALA A 1 107 ? -7.347 -16.322 0.088 1.00 51.25 107 ALA A O 1
#

Radius of gyration: 23.84 Å; chains: 1; bounding box: 46×26×62 Å

Sequence (107 aa):
MDIQINKSGSWITVESNVDVSTPNIALTQFVSEMYGTTDFRVQLTESEILKARAVSYRNESDNALLELLCDEVLPQLSSQLTAETADKLNTCLAARLEIKQRYPKPA

Secondary structure (DSSP, 8-state):
-EEEEEETTEEEEEE-S--TTS-HHHHHHHHHHHHS---EEEE--HHHHHHHHHHHHHHHHHHHHHHIIIIIIHHHHGGGS-HHHHHHHHHHHHHHHHHHHHSPPP-

pLDDT: mean 84.39, std 10.17, range [51.25, 96.44]

Foldseek 3Di:
DFKWADDPNDTDTPDPPDDPPDDLVNVQVVCCVPPVDSRIDDDDDPVRVVVVVVVVVCCVVVVVVVCCCLVPPLVVCLVVDDPVVSVVSVVVSVVVVVVCVVDPDDD

=== Feature glossary ===
Each block in this record encodes a different view of the same protein. In brief:

Predicted aligned error. PAE(i, j) answers: if I align the predicted and true structures on residue i, how far off (in Å) do I expect residue j to be? A block-diagonal PAE matrix with low values on the blocks and high values off-diagonal is the signature of a multi-domain protein with confidently predicted domains but uncertain inter-domain orientation.

Contact-map, Ramachandran, and PAE plots. Plot images: a contact map (which residues are close in 3D, as an N×N binary image), a Ramachandran scatter (backbone torsion angles, revealing secondary-structure composition at a glance), and — for AlphaFold structures — a PAE heatmap (pairwise prediction confidence).

Backbone torsions (φ/ψ). φ (phi) and ψ (psi) are the two rotatable backbone dihedrals per residue: φ is the C(i-1)–N–Cα–C torsion, ψ is the N–Cα–C–N(i+1) torsion, both in degrees on (−180°, 180°]. α-helical residues cluster near (−60°, −45°); β-strand residues near (−120°, +130°). A Ramachandran plot is simply a scatter of (φ, ψ) for every residue.

Foldseek 3Di. A 3Di character summarizes, for each residue, the relative orientation of the Cα frame of its nearest spatial neighbor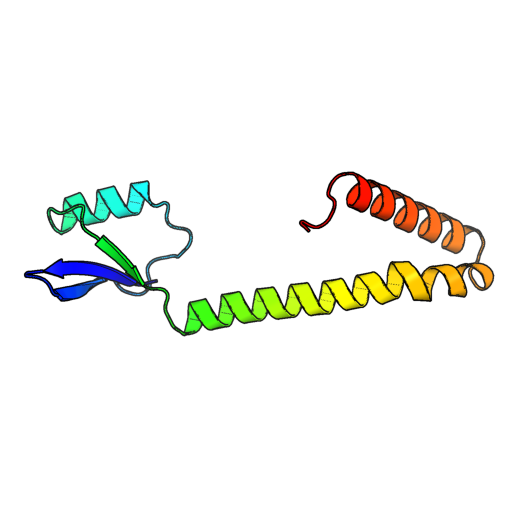. Because it encodes fold topology rather than chemistry, 3Di alignments detect remote structural similarity that sequence alignment misses.

Radius of gyration, Cα contacts, bounding box. Three whole-structure scalars: the radius of gyration (RMS distance of Cα from centroid, in Å), the count of Cα–Cα contacts (pairs closer than 8 Å and separated by more than four residues in sequence — i.e. tertiary, not local, contacts), and the bounding-box dimensions. Together they distinguish compact globular folds from extended fibres or disordered chains.

Sequence. Sequence gives the chain of amino acids in standard one-letter code (A=alanine, C=cysteine, …, Y=tyrosine), read N→C. It is the only feature that is directly encoded by the gene; all structural features are derived from the folded form of this sequence.

mmCIF coordinates. Atomic coordinates in PDBx/mmCIF format — the same representation the Protein Data Bank distributes. Each line of the _atom_site loop places one backbone atom in Cartesian space (units: ångströms, origin: arbitrary).

Secondary structure (3-state, P-SEA). Three-state secondary structure (P-SEA) collapses the eight DSSP classes into helix (a), strand (b), and coil (c). P-SEA assigns these from Cα geometry alone — distances and angles — without requiring backbone oxygens, so it works on any Cα trace.

InterPro / GO / CATH / organism. Functional annotations link the protein to curated databases. InterPro entries identify conserved domains and families by matching the sequence against member-database signatures (Pfam, PROSITE, CDD, …). Gene Ontology (GO) terms describe molecular function, biological process, and cellular component in a controlled vocabulary. CATH places the structure in a hierarchical fold classification (Class/Architecture/Topology/Homologous-superfamily). The organism is the source species.

B-factor. B-factor (Debye–Waller factor) reflects atomic displacement in the crystal lattice. It is an experimental observable (units Å²), not a prediction; low values mean the atom is pinned down, high values mean it moves or is heterogeneous across the crystal.

Rendered structure images. Structure images are PyMOL renders from six orthogonal camera directions. Cartoon representation draws helices as coils and strands as arrows; sticks shows the backbone as bonds; surface shows the solvent-excluded envelope. Rainbow coloring maps sequence position to hue (blue→red, N→C); chain coloring assigns a distinct color per polypeptide.

Solvent-accessible surface area. Solvent-accessible surface area (SASA) is the area in Å² traced out by the centre of a 1.4 Å probe sphere (a water molecule) rolled over the protein's van der Waals surface (Shrake–Rupley / Lee–Richards construction). Buried residues have near-zero SASA; fully exposed residues can exceed 200 Å². The total SASA scales roughly with the number of surface residues.

Secondary structure (8-state, DSSP). The SS8 string is DSSP's per-residue secondary-structure call. α-helix (H) means an i→i+4 H-bond ladder; β-strand (E) means the residue participates in a β-sheet; 3₁₀ (G) and π (I) are tighter and wider helices; T/S are turns/bends; '-' is loop.

pLDDT. For AlphaFold models, the B-factor field carries pLDDT — the model's own estimate of local accuracy on a 0–100 scale. Regions with pLDDT<50 should be treated as essentially unmodeled; they often correspond to intrinsically disordered segments.

Nearest PDB structures. Nearest PDB neighbors are the top structural matches found by Foldseek when searching this structure against the entire Protein Data Bank. Each hit reports a TM-score (0 to 1; >0.5 almost always implies the same fold) and an E-value. These are *structural* homologs — they may share no detectable sequence similarity.